Protein AF-A0A0M3JWF8-F1 (afdb_monomer_lite)

Secondary structure (DSSP, 8-state):
-HHHHHHHHHHT--HHHH-TT-GGGG-HHHHHHHHHHHHHHHHHHTTT-TTHHHHHHTGGG-SHHHHHHHHTTS---SSS------------PPP---------

Radius of gyration: 19.17 Å; chains: 1; bounding box: 30×58×49 Å

pLDDT: mean 75.71, std 21.33, range [38.47, 97.94]

Organism: Anisakis simplex (NCBI:txid6269)

Sequence (104 aa):
LQNLLLQQKRADRNWEALDPSCSVYRNEALHAIMDRVCEMCHEMFSHEQNSLRSECRKNCFRNIKFRQCLELFSPLSSGTSRRSVPDEHEDSSEPISHYHLLEH

Structure (mmCIF, N/CA/C/O backbone):
data_AF-A0A0M3JWF8-F1
#
_entry.id   AF-A0A0M3JWF8-F1
#
loop_
_atom_site.group_PDB
_atom_site.id
_atom_site.type_symbol
_atom_site.label_atom_id
_atom_site.label_alt_id
_atom_site.label_comp_id
_atom_site.label_asym_id
_atom_site.label_entity_id
_atom_site.label_seq_id
_atom_site.pdbx_PDB_ins_code
_atom_site.Cartn_x
_atom_site.Cartn_y
_atom_site.Cartn_z
_atom_site.occupancy
_atom_site.B_iso_or_equiv
_atom_site.auth_seq_id
_atom_site.auth_comp_id
_atom_site.auth_asym_id
_atom_site.auth_atom_id
_atom_site.pdbx_PDB_model_num
ATOM 1 N N . LEU A 1 1 ? -13.042 -11.814 -22.258 1.00 57.09 1 LEU A N 1
ATOM 2 C CA . LEU A 1 1 ? -12.980 -11.184 -20.915 1.00 57.09 1 LEU A CA 1
ATOM 3 C C . LEU A 1 1 ? -11.802 -11.689 -20.072 1.00 57.09 1 LEU A C 1
ATOM 5 O O . LEU A 1 1 ? -11.030 -10.859 -19.618 1.00 57.09 1 LEU A O 1
ATOM 9 N N . GLN A 1 2 ? -11.581 -13.005 -19.925 1.00 66.06 2 GLN A N 1
ATOM 10 C CA . GLN A 1 2 ? -10.459 -13.556 -19.127 1.00 66.06 2 GLN A CA 1
ATOM 11 C C . GLN A 1 2 ? -9.061 -13.054 -19.554 1.00 66.06 2 GLN A C 1
ATOM 13 O O . GLN A 1 2 ? -8.220 -12.768 -18.705 1.00 66.06 2 GLN A O 1
ATOM 18 N N . ASN A 1 3 ? -8.835 -12.859 -20.856 1.00 54.34 3 ASN A N 1
ATOM 19 C CA . ASN A 1 3 ? -7.555 -12.368 -21.381 1.00 54.34 3 ASN A CA 1
ATOM 20 C C . ASN A 1 3 ? -7.224 -10.920 -20.973 1.00 54.34 3 ASN A C 1
ATOM 22 O O . ASN A 1 3 ? -6.050 -10.599 -20.822 1.00 54.34 3 ASN A O 1
ATOM 26 N N . LEU A 1 4 ? -8.231 -10.071 -20.732 1.00 57.56 4 LEU A N 1
ATOM 27 C CA . LEU A 1 4 ? -8.019 -8.670 -20.350 1.00 57.56 4 LEU A CA 1
ATOM 28 C C . LEU A 1 4 ? -7.555 -8.553 -18.885 1.00 57.56 4 LEU A C 1
ATOM 30 O O . LEU A 1 4 ? -6.613 -7.826 -18.587 1.00 57.56 4 LEU A O 1
ATOM 34 N N . LEU A 1 5 ? -8.139 -9.357 -17.987 1.00 58.62 5 LEU A N 1
ATOM 35 C CA . LEU A 1 5 ? -7.736 -9.451 -16.573 1.00 58.62 5 LEU A CA 1
ATOM 36 C C . LEU A 1 5 ? -6.305 -9.990 -16.412 1.00 58.62 5 LEU A C 1
ATOM 38 O O . LEU A 1 5 ? -5.555 -9.554 -15.541 1.00 58.62 5 LEU A O 1
ATOM 42 N N . LEU A 1 6 ? -5.903 -10.931 -17.272 1.00 56.97 6 LEU A N 1
ATOM 43 C CA . LEU A 1 6 ? -4.531 -11.443 -17.314 1.00 56.97 6 LEU A CA 1
ATOM 44 C C . LEU A 1 6 ? -3.538 -10.404 -17.850 1.00 56.97 6 LEU A C 1
ATOM 46 O O . LEU A 1 6 ? -2.417 -10.341 -17.345 1.00 56.97 6 LEU A O 1
ATOM 50 N N . GLN A 1 7 ? -3.934 -9.594 -18.838 1.00 51.94 7 GLN A N 1
ATOM 51 C CA . GLN A 1 7 ? -3.110 -8.509 -19.383 1.00 51.94 7 GLN A CA 1
ATOM 52 C C . GLN A 1 7 ? -2.902 -7.378 -18.370 1.00 51.94 7 GLN A C 1
ATOM 54 O O . GLN A 1 7 ? -1.767 -6.943 -18.194 1.00 51.94 7 GLN A O 1
ATOM 59 N N . GLN A 1 8 ? -3.942 -6.982 -17.633 1.00 52.06 8 GLN A N 1
ATOM 60 C CA . GLN A 1 8 ? -3.837 -5.965 -16.581 1.00 52.06 8 GLN A CA 1
ATOM 61 C C . GLN A 1 8 ? -2.891 -6.420 -15.461 1.00 52.06 8 GLN A C 1
ATOM 63 O O . GLN A 1 8 ? -1.961 -5.703 -15.108 1.00 52.06 8 GLN A O 1
ATOM 68 N N . LYS A 1 9 ? -2.990 -7.691 -15.041 1.00 53.91 9 LYS A N 1
ATOM 69 C CA . LYS A 1 9 ? -2.012 -8.296 -14.125 1.00 53.91 9 LYS A CA 1
ATOM 70 C C . LYS A 1 9 ? -0.576 -8.272 -14.667 1.00 53.91 9 LYS A C 1
ATOM 72 O O . LYS A 1 9 ? 0.351 -8.299 -13.879 1.00 53.91 9 LYS A O 1
ATOM 77 N N . ARG A 1 10 ? -0.337 -8.334 -15.988 1.00 53.19 10 ARG A N 1
ATOM 78 C CA . ARG A 1 10 ? 1.025 -8.340 -16.584 1.00 53.19 10 ARG A CA 1
ATOM 79 C C . ARG A 1 10 ? 1.660 -6.947 -16.657 1.00 53.19 10 ARG A C 1
ATOM 81 O O . ARG A 1 10 ? 2.880 -6.876 -16.586 1.00 53.19 10 ARG A O 1
ATOM 88 N N . ALA A 1 11 ? 0.871 -5.881 -16.785 1.00 51.47 11 ALA A N 1
ATOM 89 C CA . ALA A 1 11 ? 1.383 -4.507 -16.796 1.00 51.47 11 ALA A CA 1
ATOM 90 C C . ALA A 1 11 ? 1.888 -4.061 -15.407 1.00 51.47 11 ALA A C 1
ATOM 92 O O . ALA A 1 11 ? 2.867 -3.329 -15.321 1.00 51.47 11 ALA A O 1
ATOM 93 N N . ASP A 1 12 ? 1.297 -4.605 -14.341 1.00 55.31 12 ASP A N 1
ATOM 94 C CA . ASP A 1 12 ? 1.681 -4.402 -12.937 1.00 55.31 12 ASP A CA 1
ATOM 95 C C . ASP A 1 12 ? 2.757 -5.394 -12.434 1.00 55.31 12 ASP A C 1
ATOM 97 O O . ASP A 1 12 ? 2.791 -5.759 -11.265 1.00 55.31 12 ASP A O 1
ATOM 101 N N . ARG A 1 13 ? 3.607 -5.952 -13.305 1.00 63.88 13 ARG A N 1
ATOM 102 C CA . ARG A 1 13 ? 4.499 -7.077 -12.934 1.00 63.88 13 ARG A CA 1
ATOM 103 C C . ARG A 1 13 ? 5.980 -6.852 -13.198 1.00 63.88 13 ARG A C 1
ATOM 105 O O . ARG A 1 13 ? 6.719 -7.809 -13.400 1.00 63.88 13 ARG A O 1
ATOM 112 N N . ASN A 1 14 ? 6.432 -5.602 -13.156 1.00 70.81 14 ASN A N 1
ATOM 113 C CA . ASN A 1 14 ? 7.865 -5.302 -13.201 1.00 70.81 14 ASN A CA 1
ATOM 114 C C . ASN A 1 14 ? 8.340 -4.495 -11.987 1.00 70.81 14 ASN A C 1
ATOM 116 O O . ASN A 1 14 ? 9.094 -3.535 -12.108 1.00 70.81 14 ASN A O 1
ATOM 120 N N . TRP A 1 15 ? 7.865 -4.867 -10.800 1.00 73.38 15 TRP A N 1
ATOM 121 C CA . TRP A 1 15 ? 8.214 -4.188 -9.548 1.00 73.38 15 TRP A CA 1
ATOM 122 C C . TRP A 1 15 ? 9.680 -4.357 -9.186 1.00 73.38 15 TRP A C 1
ATOM 124 O O . TRP A 1 15 ? 10.301 -3.432 -8.674 1.00 73.38 15 TRP A O 1
ATOM 134 N N . GLU A 1 16 ? 10.263 -5.497 -9.550 1.00 70.62 16 GLU A N 1
ATOM 135 C CA . GLU A 1 16 ? 11.696 -5.729 -9.403 1.00 70.62 16 GLU A CA 1
ATOM 136 C C . GLU A 1 16 ? 12.537 -4.739 -10.225 1.00 70.62 16 GLU A C 1
ATOM 138 O O . GLU A 1 16 ? 13.615 -4.357 -9.783 1.00 70.62 16 GLU A O 1
ATOM 143 N N . ALA A 1 17 ? 12.039 -4.239 -11.364 1.00 75.38 17 ALA A N 1
ATOM 144 C CA . ALA A 1 17 ? 12.724 -3.169 -12.091 1.00 75.38 17 ALA A CA 1
ATOM 145 C C . ALA A 1 17 ? 12.556 -1.784 -11.450 1.00 75.38 17 ALA A C 1
ATOM 147 O O . ALA A 1 17 ? 13.371 -0.904 -11.717 1.00 75.38 17 ALA A O 1
ATOM 148 N N . LEU A 1 18 ? 11.521 -1.575 -10.626 1.00 78.56 18 LEU A N 1
ATOM 149 C CA . LEU A 1 18 ? 11.319 -0.314 -9.903 1.00 78.56 18 LEU A CA 1
ATOM 150 C C . LEU A 1 18 ? 12.264 -0.194 -8.705 1.00 78.56 18 LEU A C 1
ATOM 152 O O . LEU A 1 18 ? 12.783 0.887 -8.444 1.00 78.56 18 LEU A O 1
ATOM 156 N N . ASP A 1 19 ? 12.488 -1.293 -7.983 1.00 82.69 19 ASP A N 1
ATOM 157 C CA . ASP A 1 19 ? 13.458 -1.353 -6.889 1.00 82.69 19 ASP A CA 1
ATOM 158 C C . ASP A 1 19 ? 14.056 -2.769 -6.768 1.00 82.69 19 ASP A C 1
ATOM 160 O O . ASP A 1 19 ? 13.500 -3.627 -6.070 1.00 82.69 19 ASP A O 1
ATOM 164 N N . PRO A 1 20 ? 15.219 -3.024 -7.398 1.00 84.62 20 PRO A N 1
ATOM 165 C CA . PRO A 1 20 ? 15.887 -4.328 -7.352 1.00 84.62 20 PRO A CA 1
ATOM 166 C C . PRO A 1 20 ? 16.356 -4.743 -5.948 1.00 84.62 20 PRO A C 1
ATOM 168 O O . PRO A 1 20 ? 16.683 -5.915 -5.716 1.00 84.62 20 PRO A O 1
ATOM 171 N N . SER A 1 21 ? 16.437 -3.782 -5.018 1.00 89.25 21 SER A N 1
ATOM 172 C CA . SER A 1 21 ? 16.862 -3.995 -3.632 1.00 89.25 21 SER A CA 1
ATOM 173 C C . SER A 1 21 ? 15.706 -4.416 -2.717 1.00 89.25 21 SER A C 1
ATOM 175 O O . SER A 1 21 ? 15.934 -4.991 -1.647 1.00 89.25 21 SER A O 1
ATOM 177 N N . CYS A 1 22 ? 14.460 -4.205 -3.152 1.00 91.56 22 CYS A N 1
ATOM 178 C CA . CYS A 1 22 ? 13.273 -4.596 -2.411 1.00 91.56 22 CYS A CA 1
ATOM 179 C C . CYS A 1 22 ? 13.020 -6.106 -2.525 1.00 91.56 22 CYS A C 1
ATOM 181 O O . CYS A 1 22 ? 12.429 -6.607 -3.482 1.00 91.56 22 CYS A O 1
ATOM 183 N N . SER A 1 23 ? 13.425 -6.857 -1.497 1.00 91.88 23 SER A N 1
ATOM 184 C CA . SER A 1 23 ? 13.270 -8.319 -1.458 1.00 91.88 23 SER A CA 1
ATOM 185 C C . SER A 1 23 ? 11.817 -8.799 -1.552 1.00 91.88 23 SER A C 1
ATOM 187 O O . SER A 1 23 ? 11.584 -9.927 -1.984 1.00 91.88 23 SER A O 1
ATOM 189 N N . VAL A 1 24 ? 10.843 -7.957 -1.187 1.00 93.31 24 VAL A N 1
ATOM 190 C CA . VAL A 1 24 ? 9.407 -8.256 -1.310 1.00 93.31 24 VAL A CA 1
ATOM 191 C C . VAL A 1 24 ? 9.018 -8.493 -2.769 1.00 93.31 24 VAL A C 1
ATOM 193 O O . VAL A 1 24 ? 8.243 -9.403 -3.041 1.00 93.31 24 VAL A O 1
ATOM 196 N N . TYR A 1 25 ? 9.590 -7.748 -3.720 1.00 89.69 25 TYR A N 1
ATOM 197 C CA . TYR A 1 25 ? 9.246 -7.876 -5.141 1.00 89.69 25 TYR A CA 1
ATOM 198 C C . TYR A 1 25 ? 9.717 -9.188 -5.772 1.00 89.69 25 TYR A C 1
ATOM 200 O O . TYR A 1 25 ? 9.128 -9.630 -6.754 1.00 89.69 25 TYR A O 1
ATOM 208 N N . ARG A 1 26 ? 10.702 -9.865 -5.168 1.00 89.38 26 ARG A N 1
ATOM 209 C CA . ARG A 1 26 ? 11.147 -11.205 -5.592 1.00 89.38 26 ARG A CA 1
ATOM 210 C C . ARG A 1 26 ? 10.183 -12.317 -5.185 1.00 89.38 26 ARG A C 1
ATOM 212 O O . ARG A 1 26 ? 10.311 -13.445 -5.650 1.00 89.38 26 ARG A O 1
ATOM 219 N N . ASN A 1 27 ? 9.235 -12.022 -4.298 1.00 91.38 27 ASN A N 1
ATOM 220 C CA . ASN A 1 27 ? 8.204 -12.951 -3.867 1.00 91.38 27 ASN A CA 1
ATOM 221 C C . ASN A 1 27 ? 6.828 -12.369 -4.218 1.00 91.38 27 ASN A C 1
ATOM 223 O O . ASN A 1 27 ? 6.241 -11.626 -3.434 1.00 91.38 27 ASN A O 1
ATOM 227 N N . GLU A 1 28 ? 6.310 -12.731 -5.398 1.00 89.12 28 GLU A N 1
ATOM 228 C CA . GLU A 1 28 ? 5.031 -12.222 -5.925 1.00 89.12 28 GLU A CA 1
ATOM 229 C C . GLU A 1 28 ? 3.873 -12.435 -4.938 1.00 89.12 28 GLU A C 1
ATOM 231 O O . GLU A 1 28 ? 3.059 -11.536 -4.740 1.00 89.12 28 GLU A O 1
ATOM 236 N N . ALA A 1 29 ? 3.821 -13.593 -4.272 1.00 92.44 29 ALA A N 1
ATOM 237 C CA . ALA A 1 29 ? 2.773 -13.896 -3.303 1.00 92.44 29 ALA A CA 1
ATOM 238 C C . ALA A 1 29 ? 2.853 -12.983 -2.070 1.00 92.44 29 ALA A C 1
ATOM 240 O O . ALA A 1 29 ? 1.837 -12.436 -1.644 1.00 92.44 29 ALA A O 1
ATOM 241 N N . LEU A 1 30 ? 4.055 -12.780 -1.519 1.00 94.50 30 LEU A N 1
ATOM 242 C CA . LEU A 1 30 ? 4.266 -11.859 -0.401 1.00 94.50 30 LEU A CA 1
ATOM 243 C C . LEU A 1 30 ? 3.920 -10.424 -0.804 1.00 94.50 30 LEU A C 1
ATOM 245 O O . LEU A 1 30 ? 3.172 -9.759 -0.091 1.00 94.50 30 LEU A O 1
ATOM 249 N N . HIS A 1 31 ? 4.420 -9.967 -1.954 1.00 93.88 31 HIS A N 1
ATOM 250 C CA . HIS A 1 31 ? 4.099 -8.649 -2.487 1.00 93.88 31 HIS A CA 1
ATOM 251 C C . HIS A 1 31 ? 2.586 -8.451 -2.612 1.00 93.88 31 HIS A C 1
ATOM 253 O O . HIS A 1 31 ? 2.074 -7.456 -2.114 1.00 93.88 31 HIS A O 1
ATOM 259 N N . ALA A 1 32 ? 1.863 -9.406 -3.203 1.00 93.38 3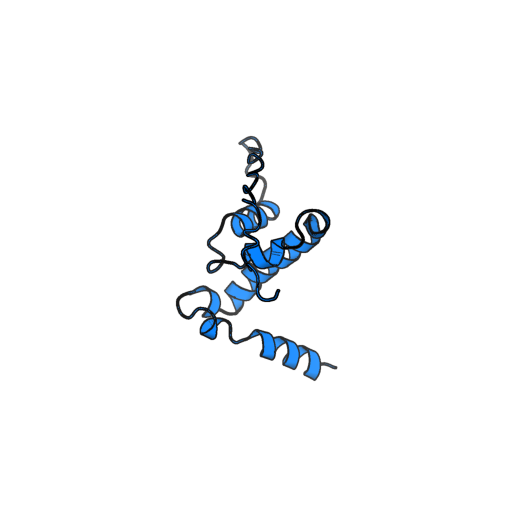2 ALA A N 1
ATOM 260 C CA . ALA A 1 32 ? 0.416 -9.310 -3.382 1.00 93.38 32 ALA A CA 1
ATOM 261 C C . ALA A 1 32 ? -0.342 -9.192 -2.049 1.00 93.38 32 ALA A C 1
ATOM 263 O O . ALA A 1 32 ? -1.304 -8.431 -1.957 1.00 93.38 32 ALA A O 1
ATOM 264 N N . ILE A 1 33 ? 0.096 -9.900 -1.001 1.00 95.69 33 ILE A N 1
ATOM 265 C CA . ILE A 1 33 ? -0.494 -9.783 0.342 1.00 95.69 33 ILE A CA 1
ATOM 266 C C . ILE A 1 33 ? -0.257 -8.379 0.907 1.00 95.69 33 ILE A C 1
ATOM 268 O O . ILE A 1 33 ? -1.195 -7.740 1.383 1.00 95.69 33 ILE A O 1
ATOM 272 N N . MET A 1 34 ? 0.982 -7.885 0.841 1.00 96.06 34 MET A N 1
ATOM 273 C CA . MET A 1 34 ? 1.335 -6.555 1.350 1.00 96.06 34 MET A CA 1
ATOM 274 C C . MET A 1 34 ? 0.611 -5.447 0.577 1.00 96.06 34 MET A C 1
ATOM 276 O O . MET A 1 34 ? 0.109 -4.496 1.176 1.00 96.06 34 MET A O 1
ATOM 280 N N . ASP A 1 35 ? 0.489 -5.606 -0.740 1.00 95.75 35 ASP A N 1
ATOM 281 C CA . ASP A 1 35 ? -0.255 -4.702 -1.607 1.00 95.75 35 ASP A CA 1
ATOM 282 C C . ASP A 1 35 ? -1.727 -4.645 -1.201 1.00 95.75 35 ASP A C 1
ATOM 284 O O . ASP A 1 35 ? -2.264 -3.552 -1.006 1.00 95.75 35 ASP A O 1
ATOM 288 N N . ARG A 1 36 ? -2.344 -5.816 -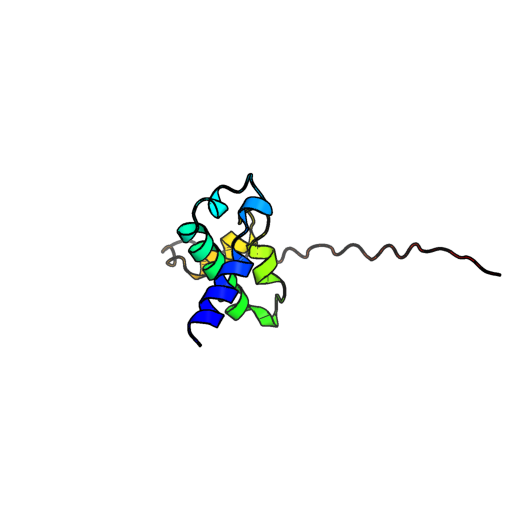0.974 1.00 96.12 36 ARG A N 1
ATOM 289 C CA . ARG A 1 36 ? -3.750 -5.944 -0.577 1.00 96.12 36 ARG A CA 1
ATOM 290 C C . ARG A 1 36 ? -4.050 -5.281 0.766 1.00 96.12 36 ARG A C 1
ATOM 292 O O . ARG A 1 36 ? -5.097 -4.651 0.896 1.00 96.12 36 ARG A O 1
ATOM 299 N N . VAL A 1 37 ? -3.134 -5.365 1.734 1.00 97.12 37 VAL A N 1
ATOM 300 C CA . VAL A 1 37 ? -3.242 -4.627 3.007 1.00 97.12 37 VAL A CA 1
ATOM 301 C C . VAL A 1 37 ? -3.353 -3.123 2.744 1.00 97.12 37 VAL A C 1
ATOM 303 O O . VAL A 1 37 ? -4.251 -2.476 3.281 1.00 97.12 37 VAL A O 1
ATOM 306 N N . CYS A 1 38 ? -2.498 -2.572 1.878 1.00 97.69 38 CYS A N 1
ATOM 307 C CA . CYS A 1 38 ? -2.549 -1.155 1.517 1.00 97.69 38 CYS A CA 1
ATOM 308 C C . CYS A 1 38 ? -3.841 -0.775 0.775 1.00 97.69 38 CYS A C 1
ATOM 310 O O . CYS A 1 38 ? -4.351 0.324 0.982 1.00 97.69 38 CYS A O 1
ATOM 312 N N . GLU A 1 39 ? -4.376 -1.652 -0.084 1.00 96.56 39 GLU A N 1
ATOM 313 C CA . GLU A 1 39 ? -5.651 -1.398 -0.772 1.00 96.56 39 GLU A CA 1
ATOM 314 C C . GLU A 1 39 ? -6.811 -1.300 0.213 1.00 96.56 39 GLU A C 1
ATOM 316 O O . GLU A 1 39 ? -7.523 -0.302 0.222 1.00 96.56 39 GLU A O 1
ATOM 321 N N . MET A 1 40 ? -6.970 -2.312 1.067 1.00 96.56 40 MET A N 1
ATOM 322 C CA . MET A 1 40 ? -8.082 -2.376 2.014 1.00 96.56 40 MET A CA 1
ATOM 323 C C . MET A 1 40 ? -8.002 -1.249 3.046 1.00 96.56 40 MET A C 1
ATOM 325 O O . MET A 1 40 ? -9.015 -0.666 3.416 1.00 96.56 40 MET A O 1
ATOM 329 N N . CYS A 1 41 ? -6.790 -0.911 3.487 1.00 96.88 41 CYS A N 1
ATOM 330 C CA . CYS A 1 41 ? -6.550 0.234 4.355 1.00 96.88 41 CYS A CA 1
ATOM 331 C C . CYS A 1 41 ? -6.983 1.548 3.687 1.00 96.88 41 CYS A C 1
ATOM 333 O O . CYS A 1 41 ? -7.701 2.342 4.287 1.00 96.88 41 CYS A O 1
ATOM 335 N N . HIS A 1 42 ? -6.611 1.759 2.421 1.00 97.25 42 HIS A N 1
ATOM 336 C CA . HIS A 1 42 ? -7.048 2.930 1.667 1.00 97.25 42 HIS A CA 1
ATOM 337 C C . HIS A 1 42 ? -8.562 2.968 1.469 1.00 97.25 42 HIS A C 1
ATOM 339 O O . HIS A 1 42 ? -9.142 4.020 1.681 1.00 97.25 42 HIS A O 1
ATOM 345 N N . GLU A 1 43 ? -9.214 1.853 1.135 1.00 95.44 43 GLU A N 1
ATOM 346 C CA . GLU A 1 43 ? -10.678 1.798 0.983 1.00 95.44 43 GLU A CA 1
ATOM 347 C C . GLU A 1 43 ? -11.419 2.254 2.254 1.00 95.44 43 GLU A C 1
ATOM 349 O O . GLU A 1 43 ? -12.472 2.878 2.157 1.00 95.44 43 GLU A O 1
ATOM 354 N N . MET A 1 44 ? -10.865 1.993 3.443 1.00 94.38 44 MET A N 1
ATOM 355 C CA . MET A 1 44 ? -11.464 2.428 4.711 1.00 94.38 44 MET A CA 1
ATOM 356 C C . MET A 1 44 ? -11.261 3.920 5.007 1.00 94.38 44 MET A C 1
ATOM 358 O O . MET A 1 44 ? -12.141 4.542 5.596 1.00 94.38 44 MET A O 1
ATOM 362 N N . PHE A 1 45 ? -10.124 4.495 4.606 1.00 95.44 45 PHE A N 1
ATOM 363 C CA . PHE A 1 45 ? -9.720 5.860 4.980 1.00 95.44 45 PHE A CA 1
ATOM 364 C C . PHE A 1 45 ? -9.581 6.813 3.788 1.00 95.44 45 PHE A C 1
ATOM 366 O O . PHE A 1 45 ? -9.031 7.906 3.926 1.00 95.44 45 PHE A O 1
ATOM 373 N N . SER A 1 46 ? -10.077 6.437 2.609 1.00 93.19 46 SER A N 1
ATOM 374 C CA . SER A 1 46 ? -9.879 7.197 1.370 1.00 93.19 46 SER A CA 1
ATOM 375 C C . SER A 1 46 ? -10.479 8.593 1.420 1.00 93.19 46 SER A C 1
ATOM 377 O O . SER A 1 46 ? -10.045 9.442 0.663 1.00 93.19 46 SER A O 1
ATOM 379 N N . HIS A 1 47 ? -11.467 8.844 2.280 1.00 93.19 47 HIS A N 1
ATOM 380 C CA . HIS A 1 47 ? -12.063 10.171 2.437 1.00 93.19 47 HIS A CA 1
ATOM 381 C C . HIS A 1 47 ? -11.154 11.162 3.177 1.00 93.19 47 HIS A C 1
ATOM 383 O O . HIS A 1 47 ? -11.291 12.367 2.988 1.00 93.19 47 HIS A O 1
ATOM 389 N N . GLU A 1 48 ? -10.238 10.660 4.003 1.00 94.81 48 GLU A N 1
ATOM 390 C CA . GLU A 1 48 ? -9.330 11.465 4.826 1.00 94.81 48 GLU A CA 1
ATOM 391 C C . GLU A 1 48 ? -7.911 11.466 4.245 1.00 94.81 48 GLU A C 1
ATOM 393 O O . GLU A 1 48 ? -7.217 12.478 4.277 1.00 94.81 48 GLU A O 1
ATOM 398 N N . GLN A 1 49 ? -7.475 10.330 3.690 1.00 92.19 49 GLN A N 1
ATOM 399 C CA . GLN A 1 49 ? -6.112 10.106 3.212 1.00 92.19 49 GLN A CA 1
ATOM 400 C C . GLN A 1 49 ? -6.123 9.515 1.790 1.00 92.19 49 GLN A C 1
ATOM 402 O O . GLN A 1 49 ? -5.955 8.310 1.573 1.00 92.19 49 GLN A O 1
ATOM 407 N N . ASN A 1 50 ? -6.276 10.389 0.791 1.00 91.12 50 ASN A N 1
ATOM 408 C CA . ASN A 1 50 ? -6.323 10.017 -0.632 1.00 91.12 50 ASN A CA 1
ATOM 409 C C . ASN A 1 50 ? -5.056 9.272 -1.103 1.00 91.12 50 ASN A C 1
ATOM 411 O O . ASN A 1 50 ? -5.129 8.383 -1.950 1.00 91.12 50 ASN A O 1
ATOM 415 N N . SER A 1 51 ? -3.888 9.616 -0.554 1.00 94.69 51 SER A N 1
ATOM 416 C CA . SER A 1 51 ? -2.583 9.028 -0.891 1.00 94.69 51 SER A CA 1
ATOM 417 C C . SER A 1 51 ? -2.225 7.788 -0.063 1.00 94.69 51 SER A C 1
ATOM 419 O O . SER A 1 51 ? -1.148 7.223 -0.257 1.00 94.69 51 SER A O 1
ATOM 421 N N . LEU A 1 52 ? -3.107 7.302 0.822 1.00 95.81 52 LEU A N 1
ATOM 422 C CA . LEU A 1 52 ? -2.757 6.247 1.783 1.00 95.81 52 LEU A CA 1
ATOM 423 C C . LEU A 1 52 ? -2.225 4.975 1.109 1.00 95.81 52 LEU A C 1
ATOM 425 O O . LEU A 1 52 ? -1.232 4.400 1.553 1.00 95.81 52 LEU A O 1
ATOM 429 N N . ARG A 1 53 ? -2.836 4.562 -0.010 1.00 96.25 53 ARG A N 1
ATOM 430 C CA . ARG A 1 53 ? -2.400 3.391 -0.788 1.00 96.25 53 ARG A CA 1
ATOM 431 C C . ARG A 1 53 ? -0.971 3.550 -1.302 1.00 96.25 53 ARG A C 1
ATOM 433 O O . ARG A 1 53 ? -0.193 2.600 -1.228 1.00 96.25 53 ARG A O 1
ATOM 440 N N . SER A 1 54 ? -0.635 4.716 -1.855 1.00 95.88 54 SER A N 1
ATOM 441 C CA . SER A 1 54 ? 0.685 4.957 -2.442 1.00 95.88 54 SER A CA 1
ATOM 442 C C . SER A 1 54 ? 1.745 5.125 -1.358 1.00 95.88 54 SER A C 1
ATOM 444 O O . SER A 1 54 ? 2.808 4.521 -1.464 1.00 95.88 54 SER A O 1
ATOM 446 N N . GLU A 1 55 ? 1.444 5.851 -0.280 1.00 96.94 55 GLU A N 1
ATOM 447 C CA . GLU A 1 55 ? 2.327 6.004 0.880 1.00 96.94 55 GLU A CA 1
ATOM 448 C C . GLU A 1 55 ? 2.623 4.678 1.576 1.00 96.94 55 GLU A C 1
ATOM 450 O O . GLU A 1 55 ? 3.780 4.386 1.875 1.00 96.94 55 GLU A O 1
ATOM 455 N N . CYS A 1 56 ? 1.605 3.835 1.754 1.00 97.94 56 CYS A N 1
ATOM 456 C CA . CYS A 1 56 ? 1.741 2.506 2.340 1.00 97.94 56 CYS A CA 1
ATOM 457 C C . CYS A 1 56 ? 2.736 1.619 1.564 1.00 97.94 56 CYS A C 1
ATOM 459 O O . CYS A 1 56 ? 3.503 0.875 2.176 1.00 97.94 56 CYS A O 1
ATOM 461 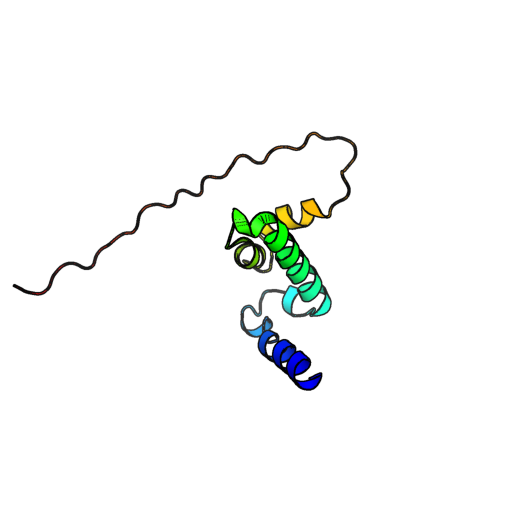N N . ARG A 1 57 ? 2.809 1.748 0.232 1.00 96.06 57 ARG A N 1
ATOM 462 C CA . ARG A 1 57 ? 3.726 0.975 -0.634 1.00 96.06 57 ARG A CA 1
ATOM 463 C C . ARG A 1 57 ? 5.159 1.516 -0.669 1.00 96.06 57 ARG A C 1
ATOM 465 O O . ARG A 1 57 ? 6.059 0.814 -1.130 1.00 96.06 57 ARG A O 1
ATOM 472 N N . LYS A 1 58 ? 5.402 2.750 -0.205 1.00 94.50 58 LYS A N 1
ATOM 473 C CA . LYS A 1 58 ? 6.728 3.393 -0.277 1.00 94.50 58 LYS A CA 1
ATOM 474 C C . LYS A 1 58 ? 7.784 2.606 0.499 1.00 94.50 58 LYS A C 1
ATOM 476 O O . LYS A 1 58 ? 7.490 1.928 1.486 1.00 94.50 58 LYS A O 1
ATOM 481 N N . ASN A 1 59 ? 9.041 2.768 0.084 1.00 94.00 59 ASN A N 1
ATOM 482 C CA . ASN A 1 59 ? 10.209 2.216 0.772 1.00 94.00 59 ASN A CA 1
ATOM 483 C C . ASN A 1 59 ? 10.103 0.698 1.015 1.00 94.00 59 ASN A C 1
ATOM 485 O O . ASN A 1 59 ? 10.344 0.223 2.123 1.00 94.00 59 ASN A O 1
ATOM 489 N N . CYS A 1 60 ? 9.669 -0.068 0.007 1.00 95.06 60 CYS A N 1
ATOM 490 C CA . CYS A 1 60 ? 9.500 -1.520 0.120 1.00 95.06 60 CYS A CA 1
ATOM 491 C C . CYS A 1 60 ? 8.606 -1.924 1.315 1.00 95.06 60 CYS A C 1
ATOM 493 O O . CYS A 1 60 ? 8.937 -2.841 2.069 1.00 95.06 60 CYS A O 1
ATOM 495 N N . PHE A 1 61 ? 7.508 -1.185 1.540 1.00 96.62 61 PHE A N 1
ATOM 496 C CA . PHE A 1 61 ? 6.600 -1.334 2.690 1.00 96.62 61 PHE A CA 1
ATOM 497 C C . PHE A 1 61 ? 7.260 -1.136 4.075 1.00 96.62 61 PHE A C 1
ATOM 499 O O . PHE A 1 61 ? 6.650 -1.389 5.115 1.00 96.62 61 PHE A O 1
ATOM 506 N N . ARG A 1 62 ? 8.510 -0.655 4.135 1.00 95.62 62 ARG A N 1
ATOM 507 C CA . ARG A 1 62 ? 9.237 -0.345 5.377 1.00 95.62 62 ARG A CA 1
ATOM 508 C C . ARG A 1 62 ? 8.956 1.088 5.809 1.00 95.62 62 ARG A C 1
ATOM 510 O O . ARG A 1 62 ? 9.838 1.945 5.821 1.00 95.62 62 ARG A O 1
ATOM 517 N N . ASN A 1 63 ? 7.706 1.360 6.146 1.00 96.44 63 ASN A N 1
ATOM 518 C CA . ASN A 1 63 ? 7.251 2.680 6.568 1.00 96.44 63 ASN A CA 1
ATOM 519 C C . ASN A 1 63 ? 6.178 2.558 7.663 1.00 96.44 63 ASN A C 1
ATOM 521 O O . ASN A 1 63 ? 5.733 1.455 7.996 1.00 96.44 63 ASN A O 1
ATOM 525 N N . ILE A 1 64 ? 5.807 3.684 8.276 1.00 96.88 64 ILE A N 1
ATOM 526 C CA . ILE A 1 64 ? 4.825 3.683 9.365 1.00 96.88 64 ILE A CA 1
ATOM 527 C C . ILE A 1 64 ? 3.390 3.489 8.873 1.00 96.88 64 ILE A C 1
ATOM 529 O O . ILE A 1 64 ? 2.628 2.800 9.545 1.00 96.88 64 ILE A O 1
ATOM 533 N N . LYS A 1 65 ? 3.046 3.987 7.679 1.00 97.50 65 LYS A N 1
ATOM 534 C CA . LYS A 1 65 ? 1.711 3.829 7.086 1.00 97.50 65 LYS A CA 1
ATOM 535 C C . LYS A 1 65 ? 1.373 2.354 6.859 1.00 97.50 65 LYS A C 1
ATOM 537 O O . LYS A 1 65 ? 0.290 1.915 7.220 1.00 97.50 65 LYS A O 1
ATOM 542 N N . PHE A 1 66 ? 2.322 1.553 6.370 1.00 97.69 66 PHE A N 1
ATOM 543 C CA . PHE A 1 66 ? 2.144 0.105 6.243 1.00 97.69 66 PHE A CA 1
ATOM 544 C C . PHE A 1 66 ? 1.902 -0.574 7.597 1.00 97.69 66 PHE A C 1
ATOM 546 O O . PHE A 1 66 ? 1.007 -1.408 7.713 1.00 97.69 66 PHE A O 1
ATOM 553 N N . ARG A 1 67 ? 2.656 -0.195 8.639 1.00 97.31 67 ARG A N 1
ATOM 554 C CA . ARG A 1 67 ? 2.462 -0.731 9.998 1.00 97.31 67 ARG A CA 1
ATOM 555 C C . ARG A 1 67 ? 1.088 -0.371 10.566 1.00 97.31 67 ARG A C 1
ATOM 557 O O . ARG A 1 67 ? 0.396 -1.260 11.042 1.00 97.31 67 ARG A O 1
ATOM 564 N N . GLN A 1 68 ? 0.664 0.883 10.426 1.00 95.75 68 GLN A N 1
ATOM 565 C CA . GLN A 1 68 ? -0.675 1.331 10.823 1.00 95.75 68 GLN A CA 1
ATOM 566 C C . GLN A 1 68 ? -1.772 0.560 10.074 1.00 95.75 68 GLN A C 1
ATOM 568 O O . GLN A 1 68 ? -2.737 0.106 10.680 1.00 95.75 68 GLN A O 1
ATOM 573 N N . CYS A 1 69 ? -1.600 0.330 8.771 1.00 97.12 69 CYS A N 1
ATOM 574 C CA . CYS A 1 69 ? -2.535 -0.475 7.989 1.00 97.12 69 CYS A CA 1
ATOM 575 C C . CYS A 1 69 ? -2.584 -1.945 8.437 1.00 97.12 69 CYS A C 1
ATOM 577 O O . CYS A 1 69 ? -3.657 -2.542 8.447 1.00 97.12 69 CYS A O 1
ATOM 579 N N . LEU A 1 70 ? -1.452 -2.539 8.830 1.00 96.19 70 LEU A N 1
ATOM 580 C CA . LEU A 1 70 ? -1.410 -3.900 9.379 1.00 96.19 70 LEU A CA 1
ATOM 581 C C . LEU A 1 70 ? -2.111 -4.018 10.740 1.00 96.19 70 LEU A C 1
ATOM 583 O O . LEU A 1 70 ? -2.716 -5.052 11.034 1.00 96.19 70 LEU A O 1
ATOM 587 N N . GLU A 1 71 ? -2.043 -2.979 11.571 1.00 94.56 71 GLU A N 1
ATOM 588 C CA . GLU A 1 71 ? -2.664 -2.968 12.902 1.00 94.56 71 GLU A CA 1
ATOM 589 C C . GLU A 1 71 ? -4.190 -3.105 12.835 1.00 94.56 71 GLU A C 1
ATOM 591 O O . GLU A 1 71 ? -4.780 -3.741 13.704 1.00 94.56 71 GLU A O 1
ATOM 596 N N . LEU A 1 72 ? -4.823 -2.620 11.763 1.00 90.81 72 LEU A N 1
ATOM 597 C CA . LEU A 1 72 ? -6.267 -2.765 11.526 1.00 90.81 72 LEU A CA 1
ATOM 598 C C . LEU A 1 72 ? -6.718 -4.228 11.440 1.00 90.81 72 LEU A C 1
ATOM 600 O O . LEU A 1 72 ? -7.857 -4.550 11.771 1.00 90.81 72 LEU A O 1
ATOM 604 N N . PHE A 1 73 ? -5.828 -5.107 10.978 1.00 87.56 73 PHE A N 1
ATOM 605 C CA . PHE A 1 73 ? -6.089 -6.536 10.798 1.00 87.56 73 PHE A CA 1
ATOM 606 C C . PHE A 1 73 ? -5.478 -7.390 11.909 1.00 87.56 73 PHE A C 1
ATOM 608 O O . PHE A 1 73 ? -5.645 -8.611 11.921 1.00 87.56 73 PHE A O 1
ATOM 615 N N . SER A 1 74 ? -4.754 -6.763 12.833 1.00 86.62 74 SER A N 1
ATOM 616 C CA . SER A 1 74 ? -4.145 -7.459 13.954 1.00 86.62 74 SER A CA 1
ATOM 617 C C . SER A 1 74 ? -5.213 -7.774 15.003 1.00 86.62 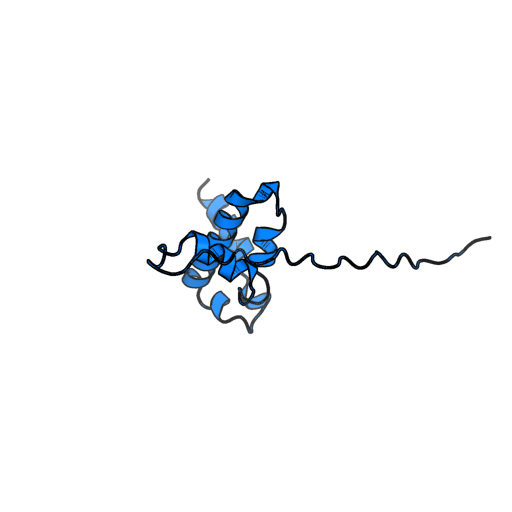74 SER A C 1
ATOM 619 O O . SER A 1 74 ? -6.074 -6.933 15.280 1.00 86.62 74 SER A O 1
ATOM 621 N N . PRO A 1 75 ? -5.192 -8.971 15.615 1.00 84.06 75 PRO A N 1
ATOM 622 C CA . PRO A 1 75 ? -6.063 -9.241 16.746 1.00 84.06 75 PRO A CA 1
ATOM 623 C C . PRO A 1 75 ? -5.770 -8.208 17.831 1.00 84.06 75 PRO A C 1
ATOM 625 O O . PRO A 1 75 ? -4.608 -7.895 18.098 1.00 84.06 75 PRO A O 1
ATOM 628 N N . L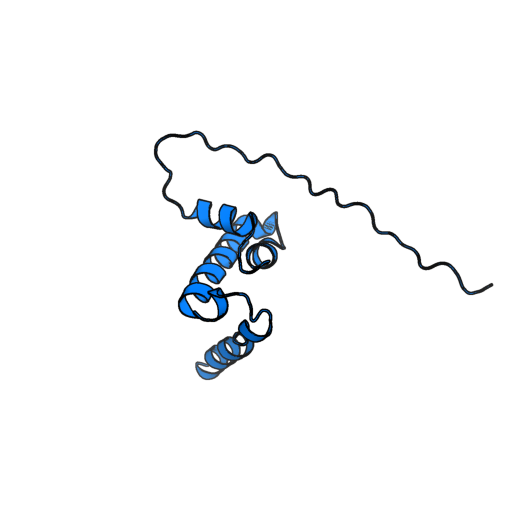EU A 1 76 ? -6.823 -7.686 18.461 1.00 73.12 76 LEU A N 1
ATOM 629 C CA . LEU A 1 76 ? -6.680 -6.816 19.620 1.00 73.12 76 LEU A CA 1
ATOM 630 C C . LEU A 1 76 ? -5.882 -7.585 20.672 1.00 73.12 76 LEU A C 1
ATOM 632 O O . LEU A 1 76 ? -6.407 -8.501 21.306 1.00 73.12 76 LEU A O 1
ATOM 636 N N . SER A 1 77 ? -4.605 -7.245 20.838 1.00 64.38 77 SER A N 1
ATOM 637 C CA . SER A 1 77 ? -3.802 -7.786 21.921 1.00 64.38 77 SER A CA 1
ATOM 638 C C . SER A 1 77 ? -4.499 -7.388 23.216 1.00 64.38 77 SER A C 1
ATOM 640 O O . SER A 1 77 ? -4.598 -6.201 23.541 1.00 64.38 77 SER A O 1
ATOM 642 N N . SER A 1 78 ? -5.055 -8.369 23.919 1.00 60.50 78 SER A N 1
ATOM 643 C CA . SER A 1 78 ? -5.697 -8.178 25.210 1.00 60.50 78 SER A CA 1
ATOM 644 C C . SER A 1 78 ? -4.681 -7.572 26.179 1.00 60.50 78 SER A C 1
ATOM 646 O O . SER A 1 78 ? -3.830 -8.282 26.706 1.00 60.50 78 SER A O 1
ATOM 648 N N . GLY A 1 79 ? -4.764 -6.257 26.389 1.00 59.81 79 GLY A N 1
ATOM 649 C CA . GLY A 1 79 ? -4.005 -5.552 27.418 1.00 59.81 79 GLY A CA 1
ATOM 650 C C . GLY A 1 79 ? -2.830 -4.713 26.925 1.00 59.81 79 GLY A C 1
ATOM 651 O O . GLY A 1 79 ? -1.707 -4.973 27.315 1.00 59.81 79 GLY A O 1
ATOM 652 N N . THR A 1 80 ? -3.096 -3.650 26.168 1.00 56.19 80 THR A N 1
ATOM 653 C CA . THR A 1 80 ? -2.603 -2.297 26.484 1.00 56.19 80 THR A CA 1
ATOM 654 C C . THR A 1 80 ? -3.412 -1.291 25.676 1.00 56.19 80 THR A C 1
ATOM 656 O O . THR A 1 80 ? -3.686 -1.512 24.501 1.00 56.19 80 THR A O 1
ATOM 659 N N . SER A 1 81 ? -3.822 -0.213 26.345 1.00 53.56 81 SER A N 1
ATOM 660 C CA . SER A 1 81 ? -4.542 0.940 25.803 1.00 53.56 81 SER A CA 1
ATOM 661 C C . SER A 1 81 ? -4.097 1.301 24.385 1.00 53.56 81 SER A C 1
ATOM 663 O O . SER A 1 81 ? -2.894 1.400 24.137 1.00 53.56 81 SER A O 1
ATOM 665 N N . ARG A 1 82 ? -5.064 1.542 23.485 1.00 56.47 82 ARG A N 1
ATOM 666 C CA . ARG A 1 82 ? -4.828 2.216 22.203 1.00 56.47 82 ARG A CA 1
ATOM 667 C C . ARG A 1 82 ? -4.028 3.482 22.509 1.00 56.47 82 ARG A C 1
ATOM 669 O O . ARG A 1 82 ? -4.584 4.453 23.017 1.00 56.47 82 ARG A O 1
ATOM 676 N N . ARG A 1 83 ? -2.718 3.473 22.255 1.00 51.09 83 ARG A N 1
ATOM 677 C CA . ARG A 1 83 ? -1.987 4.724 22.093 1.00 51.09 83 ARG A CA 1
ATOM 678 C C . ARG A 1 83 ? -2.513 5.291 20.792 1.00 51.09 83 ARG A C 1
ATOM 680 O O . ARG A 1 83 ? -2.143 4.815 19.726 1.00 51.09 83 ARG A O 1
ATOM 687 N N . SER A 1 84 ? -3.420 6.254 20.896 1.00 47.59 84 SER A N 1
ATOM 688 C CA . SER A 1 84 ? -3.616 7.236 19.843 1.00 47.59 84 SER A CA 1
ATOM 689 C C . SER A 1 84 ? -2.222 7.736 19.478 1.00 47.59 84 SER A C 1
ATOM 691 O O . SER A 1 84 ? -1.546 8.345 20.311 1.00 47.59 84 SER A O 1
ATOM 693 N N . VAL A 1 85 ? -1.738 7.363 18.296 1.00 58.62 85 VAL A N 1
ATOM 694 C CA . VAL A 1 85 ? -0.569 8.017 17.715 1.00 58.62 85 VAL A CA 1
ATOM 695 C C . VAL A 1 85 ? -0.965 9.492 17.602 1.00 58.62 85 VAL A C 1
ATOM 697 O O . VAL A 1 85 ? -2.062 9.759 17.106 1.00 58.62 85 VAL A O 1
ATOM 700 N N . PRO A 1 86 ? -0.173 10.438 18.129 1.00 48.34 86 PRO A N 1
ATOM 701 C CA . PRO A 1 86 ? -0.417 11.848 17.873 1.00 48.34 86 PRO A CA 1
ATOM 702 C C . PRO A 1 86 ? -0.457 12.061 16.360 1.00 48.34 86 PRO A C 1
ATOM 704 O O . PRO A 1 86 ? 0.384 11.501 15.659 1.00 48.34 86 PRO A O 1
ATOM 707 N N . ASP A 1 87 ? -1.421 12.839 15.871 1.00 45.91 87 ASP A N 1
ATOM 708 C CA . ASP A 1 87 ? -1.373 13.431 14.537 1.00 45.91 87 ASP A CA 1
ATOM 709 C C . ASP A 1 87 ? 0.023 14.028 14.314 1.00 45.91 87 ASP A C 1
ATOM 711 O O . ASP A 1 87 ? 0.349 15.097 14.836 1.00 45.91 87 ASP A O 1
ATOM 715 N N . GLU A 1 88 ? 0.875 13.331 13.562 1.00 47.75 88 GLU A N 1
ATOM 716 C CA . GLU A 1 88 ? 2.038 13.959 12.958 1.00 47.75 88 GLU A CA 1
ATOM 717 C C . GLU A 1 88 ? 1.480 14.843 11.844 1.00 47.75 88 GLU A C 1
ATOM 719 O O . GLU A 1 88 ? 1.260 14.406 10.716 1.00 47.75 88 GLU A O 1
ATOM 724 N N . HIS A 1 89 ? 1.170 16.088 12.215 1.00 51.41 89 HIS A N 1
ATOM 725 C CA . HIS A 1 89 ? 1.135 17.210 11.291 1.00 51.41 89 HIS A CA 1
ATOM 726 C C . HIS A 1 89 ? 2.493 17.228 10.586 1.00 51.41 89 HIS A C 1
ATOM 728 O O . HIS A 1 89 ? 3.488 17.716 11.123 1.00 51.41 89 HIS A O 1
ATOM 734 N N . GLU A 1 90 ? 2.540 16.622 9.405 1.00 44.91 90 GLU A N 1
ATOM 735 C CA . GLU A 1 90 ? 3.635 16.798 8.471 1.00 44.91 90 GLU A CA 1
ATOM 736 C C . GLU A 1 90 ? 3.581 18.265 8.039 1.00 44.91 90 GLU A C 1
ATOM 738 O O . GLU A 1 90 ? 2.677 18.684 7.310 1.00 44.91 90 GLU A O 1
ATOM 743 N N . ASP A 1 91 ? 4.499 19.054 8.602 1.00 38.47 91 ASP A N 1
ATOM 744 C CA . ASP A 1 91 ? 4.778 20.430 8.216 1.00 38.47 91 ASP A CA 1
ATOM 745 C C . ASP A 1 91 ? 4.988 20.462 6.702 1.00 38.47 91 ASP A C 1
ATOM 747 O O . ASP A 1 91 ? 6.042 20.111 6.173 1.00 38.47 91 ASP A O 1
ATOM 751 N N . SER A 1 92 ? 3.927 20.829 5.992 1.00 42.12 92 SER A N 1
ATOM 752 C CA . SER A 1 92 ? 3.985 21.168 4.584 1.00 42.12 92 SER A CA 1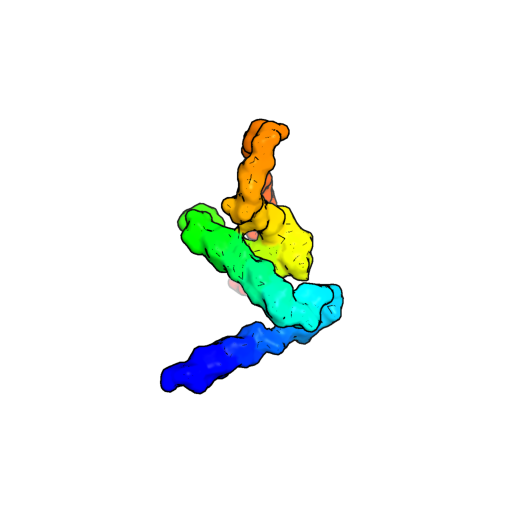
ATOM 753 C C . SER A 1 92 ? 4.582 22.562 4.518 1.00 42.12 92 SER A C 1
ATOM 755 O O . SER A 1 92 ? 3.863 23.553 4.399 1.00 42.12 92 SER A O 1
ATOM 757 N N . SER A 1 93 ? 5.903 22.639 4.662 1.00 49.66 93 SER A N 1
ATOM 758 C CA . SER A 1 93 ? 6.646 23.853 4.369 1.00 49.66 93 SER A CA 1
ATOM 759 C C . SER A 1 93 ? 6.279 24.295 2.943 1.00 49.66 93 SER A C 1
ATOM 761 O O . SER A 1 93 ? 6.297 23.503 2.000 1.00 49.66 93 SER A O 1
ATOM 763 N N . GLU A 1 94 ? 5.860 25.552 2.839 1.00 44.19 94 GLU A N 1
ATOM 764 C CA . GLU A 1 94 ? 5.261 26.222 1.685 1.00 44.19 94 GLU A CA 1
ATOM 765 C C . GLU A 1 94 ? 5.959 26.007 0.323 1.00 44.19 94 GLU A C 1
ATOM 767 O O . GLU A 1 94 ? 7.158 25.724 0.244 1.00 44.19 94 GLU A O 1
ATOM 772 N N . PRO A 1 95 ? 5.235 26.226 -0.793 1.00 40.78 95 PRO A N 1
ATOM 773 C CA . PRO A 1 95 ? 5.816 26.179 -2.126 1.00 40.78 95 PRO A CA 1
ATOM 774 C C . PRO A 1 95 ? 6.795 27.342 -2.336 1.00 40.78 95 PRO A C 1
ATOM 776 O O . PRO A 1 95 ? 6.405 28.510 -2.370 1.00 40.78 95 PRO A O 1
ATOM 779 N N . ILE A 1 96 ? 8.067 27.028 -2.587 1.00 40.97 96 ILE A N 1
ATOM 780 C CA . ILE A 1 96 ? 9.012 27.987 -3.169 1.00 40.97 96 ILE A CA 1
ATOM 781 C C . ILE A 1 96 ? 8.606 28.200 -4.633 1.00 40.97 96 ILE A C 1
ATOM 783 O O . ILE A 1 96 ? 9.067 27.516 -5.547 1.00 40.97 96 ILE A O 1
ATOM 787 N N . SER A 1 97 ? 7.713 29.161 -4.863 1.00 46.31 97 SER A N 1
ATOM 788 C CA . SER A 1 97 ? 7.525 29.770 -6.176 1.00 46.31 97 SER A CA 1
ATOM 789 C C . SER A 1 97 ? 8.723 30.673 -6.455 1.00 46.31 97 SER A C 1
ATOM 791 O O . SER A 1 97 ? 8.751 31.828 -6.035 1.00 46.31 97 SER A O 1
ATOM 793 N N . HIS A 1 98 ? 9.717 30.151 -7.173 1.00 47.34 98 HIS A N 1
ATOM 794 C CA . HIS A 1 98 ? 10.828 30.951 -7.681 1.00 47.34 98 HIS A CA 1
ATOM 795 C C . HIS A 1 98 ? 11.041 30.712 -9.179 1.00 47.34 98 HIS A C 1
ATOM 797 O O . HIS A 1 98 ? 12.060 30.179 -9.609 1.00 47.34 98 HIS A O 1
ATOM 803 N N . TYR A 1 99 ? 10.078 31.161 -9.983 1.00 41.47 99 TYR A N 1
ATOM 804 C CA . TYR A 1 99 ? 10.379 31.635 -11.331 1.00 41.47 99 TYR A CA 1
ATOM 805 C C . TYR A 1 99 ? 10.250 33.157 -11.340 1.00 41.47 99 TYR A C 1
ATOM 807 O O . TYR A 1 99 ? 9.157 33.716 -11.305 1.00 41.47 99 TYR A O 1
ATOM 815 N N . HIS A 1 100 ? 11.409 33.814 -11.321 1.00 46.34 100 HIS A N 1
ATOM 816 C CA . HIS A 1 100 ? 11.566 35.251 -11.482 1.00 46.34 100 HIS A CA 1
ATOM 817 C C . HIS A 1 100 ? 11.734 35.578 -12.976 1.00 46.34 100 HIS A C 1
ATOM 819 O O . HIS A 1 100 ? 12.559 34.969 -13.651 1.00 46.34 100 HIS A O 1
ATOM 825 N N . LEU A 1 101 ? 10.894 36.511 -13.435 1.00 41.41 101 LEU A N 1
ATOM 826 C CA . LEU A 1 101 ? 11.015 37.478 -14.538 1.00 41.41 101 LEU A CA 1
ATOM 827 C C . LEU A 1 101 ? 12.015 37.235 -15.692 1.00 41.41 101 LEU A C 1
ATOM 829 O O . LEU A 1 101 ? 13.221 37.362 -15.511 1.00 41.41 101 LEU A O 1
ATOM 833 N N . LEU A 1 102 ? 11.452 37.140 -16.903 1.00 42.72 102 LEU A N 1
ATOM 834 C CA . LEU A 1 102 ? 11.722 37.947 -18.115 1.00 42.72 102 LEU A CA 1
ATOM 835 C C . LEU A 1 102 ? 10.318 38.096 -18.764 1.00 42.72 102 LEU A C 1
ATOM 837 O O . LEU A 1 102 ? 9.609 37.099 -18.832 1.00 42.72 102 LEU A O 1
ATOM 841 N N . GLU A 1 103 ? 9.748 39.244 -19.131 1.00 39.53 103 GLU A N 1
ATOM 842 C CA . GLU A 1 103 ? 10.268 40.439 -19.799 1.00 39.53 103 GLU A CA 1
ATOM 843 C C . GLU A 1 103 ? 9.468 41.691 -19.373 1.00 39.53 103 GLU A C 1
ATOM 845 O O . GLU A 1 103 ? 8.239 41.637 -19.310 1.00 39.53 103 GLU A O 1
ATOM 850 N N . HIS A 1 104 ? 10.165 42.798 -19.089 1.00 41.03 104 HIS A N 1
ATOM 851 C CA . HIS A 1 104 ? 9.942 44.152 -19.627 1.00 41.03 104 HIS A CA 1
ATOM 852 C C . HIS A 1 104 ? 11.056 45.084 -19.131 1.00 41.03 104 HIS A C 1
ATOM 854 O O . HIS A 1 104 ? 11.288 45.126 -17.902 1.00 41.03 104 HIS A O 1
#

InterPro domains:
  IPR018251 Crustacean neurohormone, conserved site [PS01250] (52-69)
  IPR031098 Crustacean CHH/MIH/GIH neurohormone family [PF01147] (22-72)
  IPR031098 Crustacean CHH/MIH/GIH neurohormone family [PTHR35981] (12-76)
  IPR035957 Crustacean CHH/MIH/GIH neurohormone superfamily [G3DSA:1.10.2010.10] (16-85)
  IPR035957 Crustacean CHH/MIH/GIH neurohormone superfamily [SSF81778] (20-77)

Foldseek 3Di:
DVVVVVVVVVVVLVVCVVPVPQPCSVPPVSVVVLLVLQVVLCVVCCVPCVCLSVQCPPPSNPDVSSVVSVVVVDPDPPDDDPPPDPPPPPPPDDDPPDDDDDDD